Protein AF-A0A553DJT1-F1 (afdb_monomer_lite)

Radius of gyration: 18.6 Å; chains: 1; bounding box: 42×28×41 Å

Secondary structure (DSSP, 8-state):
---EETTEEPP--HHHHHHHHHHHT-SS--------S----TT-EEE--SSTTTT-EEEEEEEETTTEEEEEE---

Foldseek 3Di:
DFDADVPGTDDDDPVRVVVVCVVVVHPDDDDDDPDLPCPDDQQDWDADCDDPRHRWIWHFHDDDSPRDTDTDTDDD

Structure (mmCIF, N/CA/C/O backbone):
data_AF-A0A553DJT1-F1
#
_entry.id   AF-A0A553DJT1-F1
#
loop_
_atom_site.group_PDB
_atom_site.id
_atom_site.type_symbol
_atom_site.label_atom_id
_atom_site.label_alt_id
_atom_site.label_comp_id
_atom_site.label_asym_id
_atom_site.label_entity_id
_atom_site.label_seq_id
_atom_site.pdbx_PDB_ins_code
_atom_site.Cartn_x
_atom_site.Cartn_y
_atom_site.Cartn_z
_atom_site.occupancy
_atom_site.B_iso_or_equiv
_atom_site.auth_seq_id
_atom_site.auth_comp_id
_atom_site.auth_asym_id
_atom_site.auth_atom_id
_atom_site.pdbx_PDB_model_num
ATOM 1 N N . MET A 1 1 ? 17.730 -4.539 -7.199 1.00 57.47 1 MET A N 1
ATOM 2 C CA . MET A 1 1 ? 16.648 -5.210 -7.952 1.00 57.47 1 MET A CA 1
ATOM 3 C C . MET A 1 1 ? 16.370 -4.364 -9.183 1.00 57.47 1 MET A C 1
ATOM 5 O O . MET A 1 1 ? 16.291 -3.155 -9.027 1.00 57.47 1 MET A O 1
ATOM 9 N N . TYR A 1 2 ? 16.296 -4.962 -10.372 1.00 76.75 2 TYR A N 1
ATOM 10 C CA . TYR A 1 2 ? 16.024 -4.255 -11.630 1.00 76.75 2 TYR A CA 1
ATOM 11 C C . TYR A 1 2 ? 14.809 -4.898 -12.297 1.00 76.75 2 TYR A C 1
ATOM 13 O O . TYR A 1 2 ? 14.684 -6.123 -12.269 1.00 76.75 2 TYR A O 1
ATOM 21 N N . VAL A 1 3 ? 13.922 -4.086 -12.869 1.00 83.00 3 VAL A N 1
ATOM 22 C CA . VAL A 1 3 ? 12.758 -4.573 -13.620 1.00 83.00 3 VAL A CA 1
ATOM 23 C C . VAL A 1 3 ? 13.178 -4.773 -15.074 1.00 83.00 3 VAL A C 1
ATOM 25 O O . VAL A 1 3 ? 13.867 -3.926 -15.642 1.00 83.00 3 VAL A O 1
ATOM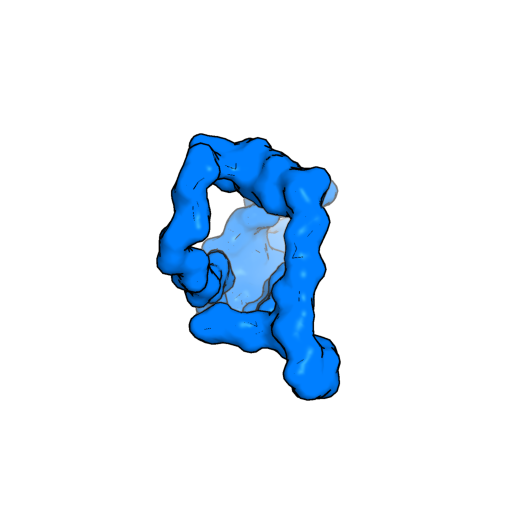 28 N N . ARG A 1 4 ? 12.800 -5.906 -15.669 1.00 90.19 4 ARG A N 1
ATOM 29 C CA . ARG A 1 4 ? 13.079 -6.231 -17.072 1.00 90.19 4 ARG A CA 1
ATOM 30 C C . ARG A 1 4 ? 11.844 -6.806 -17.747 1.00 90.19 4 ARG A C 1
ATOM 32 O O . ARG A 1 4 ? 11.080 -7.531 -17.107 1.00 90.19 4 ARG A O 1
ATOM 39 N N . PHE A 1 5 ? 11.707 -6.547 -19.037 1.00 87.81 5 PHE A N 1
ATOM 40 C CA . PHE A 1 5 ? 10.701 -7.157 -19.896 1.00 87.81 5 PHE A CA 1
ATOM 41 C C . PHE A 1 5 ? 11.426 -8.021 -20.930 1.00 87.81 5 PHE A C 1
ATOM 43 O O . PHE A 1 5 ? 12.093 -7.532 -21.837 1.00 87.81 5 PHE A O 1
ATOM 50 N N . GLY A 1 6 ? 11.367 -9.342 -20.739 1.00 89.38 6 GLY A N 1
ATOM 51 C CA . GLY A 1 6 ? 12.166 -10.286 -21.518 1.00 89.38 6 GLY A CA 1
ATOM 52 C C . GLY A 1 6 ? 13.664 -10.116 -21.252 1.00 89.38 6 GLY A C 1
ATOM 53 O O . GLY A 1 6 ? 14.137 -10.377 -20.14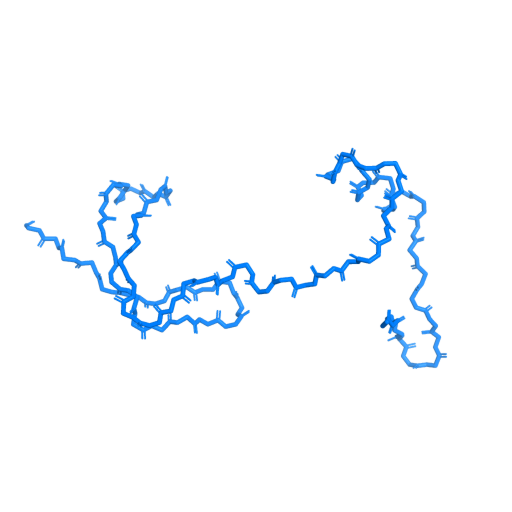2 1.00 89.38 6 GLY A O 1
ATOM 54 N N . MET A 1 7 ? 14.399 -9.702 -22.285 1.00 90.31 7 MET A N 1
ATOM 55 C CA . MET A 1 7 ? 15.853 -9.498 -22.237 1.00 90.31 7 MET A CA 1
ATOM 56 C C . MET A 1 7 ? 16.251 -8.028 -22.039 1.00 90.31 7 MET A C 1
ATOM 58 O O . MET A 1 7 ? 17.433 -7.751 -21.856 1.00 90.31 7 MET A O 1
ATOM 62 N N . GLU A 1 8 ? 15.291 -7.101 -22.041 1.00 92.00 8 GLU A N 1
ATOM 63 C CA . GLU A 1 8 ? 15.543 -5.660 -21.970 1.00 92.00 8 GLU A CA 1
ATOM 64 C C . GLU A 1 8 ? 15.174 -5.104 -20.594 1.00 92.00 8 GLU A C 1
ATOM 66 O O . GLU A 1 8 ? 14.183 -5.512 -19.981 1.00 92.00 8 GLU A O 1
ATOM 71 N N . TYR A 1 9 ? 15.984 -4.175 -20.087 1.00 90.06 9 TYR A N 1
ATOM 72 C CA . TYR A 1 9 ? 15.663 -3.465 -18.853 1.00 90.06 9 TYR A CA 1
ATOM 73 C C . TYR A 1 9 ? 14.513 -2.491 -19.089 1.00 90.06 9 TYR A C 1
ATOM 75 O O . TYR A 1 9 ? 14.426 -1.856 -20.135 1.00 90.06 9 TYR A O 1
ATOM 83 N N . ALA A 1 10 ? 13.633 -2.375 -18.098 1.00 88.12 10 ALA A N 1
ATOM 84 C CA . ALA A 1 10 ? 12.573 -1.386 -18.132 1.00 88.12 10 ALA A CA 1
ATOM 85 C C . ALA A 1 10 ? 13.179 0.020 -18.038 1.00 88.12 10 ALA A C 1
ATOM 87 O O . ALA A 1 10 ? 13.825 0.352 -17.042 1.00 88.12 10 ALA A O 1
ATOM 88 N N . GLU A 1 11 ? 12.945 0.840 -19.056 1.00 87.31 11 GLU A N 1
ATOM 89 C CA . GLU A 1 11 ? 13.231 2.270 -19.014 1.00 87.31 11 GLU A CA 1
ATOM 90 C C . GLU A 1 11 ? 11.984 3.033 -18.560 1.00 87.31 11 GLU A C 1
ATOM 92 O O . GLU A 1 11 ? 10.861 2.706 -18.942 1.00 87.31 11 GLU A O 1
ATOM 97 N N . ILE A 1 12 ? 12.187 4.042 -17.715 1.00 86.06 12 ILE A N 1
ATOM 98 C CA . ILE A 1 12 ? 11.125 4.914 -17.206 1.00 86.06 12 ILE A CA 1
ATOM 99 C C . ILE A 1 12 ? 11.306 6.280 -17.862 1.00 86.06 12 ILE A C 1
ATOM 101 O O . ILE A 1 12 ? 12.421 6.804 -17.905 1.00 86.06 12 ILE A O 1
ATOM 105 N N . SER A 1 13 ? 10.222 6.875 -18.357 1.00 90.00 13 SER A N 1
ATOM 106 C CA . SER A 1 13 ? 10.293 8.204 -18.963 1.00 90.00 13 SER A CA 1
ATOM 107 C C . SER A 1 13 ? 10.589 9.290 -17.921 1.00 90.00 13 SER A C 1
ATOM 109 O O . SER A 1 13 ? 10.172 9.207 -16.765 1.00 90.00 13 SER A O 1
ATOM 111 N N . GLU A 1 14 ? 11.221 10.388 -18.342 1.00 87.19 14 GLU A N 1
ATOM 112 C CA . GLU A 1 14 ? 11.442 11.563 -17.479 1.00 87.19 14 GLU A CA 1
ATOM 113 C C . GLU A 1 14 ? 10.140 12.100 -16.858 1.00 87.19 14 GLU A C 1
ATOM 115 O O . GLU A 1 14 ? 10.115 12.567 -15.720 1.00 87.19 14 GLU A O 1
ATOM 120 N N . GLN A 1 15 ? 9.017 12.002 -17.577 1.00 90.56 15 GLN A N 1
ATOM 121 C CA . GLN A 1 15 ? 7.712 12.418 -17.058 1.00 90.56 15 GLN A CA 1
ATOM 122 C C . GLN A 1 15 ? 7.272 11.568 -15.861 1.00 90.56 15 GLN A C 1
ATOM 124 O O . GLN A 1 15 ? 6.744 12.100 -14.882 1.00 90.56 15 GLN A O 1
ATOM 129 N N . GLU A 1 16 ? 7.480 10.255 -15.928 1.00 85.31 16 GLU A N 1
ATOM 130 C CA . GLU A 1 16 ? 7.167 9.327 -14.841 1.00 85.31 16 GLU A CA 1
ATOM 131 C C . GLU A 1 16 ? 8.129 9.511 -13.666 1.00 85.31 16 GLU A C 1
ATOM 133 O O . GLU A 1 16 ? 7.671 9.582 -12.525 1.00 85.31 16 GLU A O 1
ATOM 138 N N . ILE A 1 17 ? 9.426 9.712 -13.930 1.00 85.25 17 ILE A N 1
ATOM 139 C CA . ILE A 1 17 ? 10.421 10.045 -12.896 1.00 85.25 17 ILE A CA 1
ATOM 140 C C . ILE A 1 17 ? 9.989 11.299 -12.126 1.00 85.25 17 ILE A C 1
ATOM 142 O O . ILE A 1 17 ? 9.972 11.302 -10.894 1.00 85.25 17 ILE A O 1
ATOM 146 N N . ASN A 1 18 ? 9.577 12.352 -12.832 1.00 84.94 18 ASN A N 1
ATOM 147 C CA . ASN A 1 18 ? 9.159 13.604 -12.202 1.00 84.94 18 ASN A CA 1
ATOM 148 C C . ASN A 1 18 ? 7.858 13.463 -11.399 1.00 84.94 18 ASN A C 1
ATOM 150 O O . ASN A 1 18 ? 7.743 14.047 -10.320 1.00 84.94 18 ASN A O 1
ATOM 154 N N . LYS A 1 19 ? 6.905 12.643 -11.860 1.00 85.69 19 LYS A N 1
ATOM 155 C CA . LYS A 1 19 ? 5.700 12.314 -11.079 1.00 85.69 19 LYS A CA 1
ATOM 156 C C . LYS A 1 19 ? 6.049 11.570 -9.789 1.00 85.69 19 LYS A C 1
ATOM 158 O O . LYS A 1 19 ? 5.525 11.916 -8.733 1.00 85.69 19 LYS A O 1
ATOM 163 N N . ILE A 1 20 ? 6.960 10.598 -9.848 1.00 84.88 20 ILE A N 1
ATOM 164 C CA . ILE A 1 20 ? 7.418 9.859 -8.662 1.00 84.88 20 ILE A CA 1
ATOM 165 C C . ILE A 1 20 ? 8.153 10.801 -7.689 1.00 84.88 20 ILE A C 1
ATOM 167 O O . ILE A 1 20 ? 7.886 10.773 -6.486 1.00 84.88 20 ILE A O 1
ATOM 171 N N . ARG A 1 21 ? 9.026 11.688 -8.186 1.00 82.62 21 ARG A N 1
ATOM 172 C CA . ARG A 1 21 ? 9.689 12.722 -7.364 1.00 82.62 21 ARG A CA 1
ATOM 173 C C . ARG A 1 21 ? 8.684 13.632 -6.659 1.00 82.62 21 ARG A C 1
ATOM 175 O O . ARG A 1 21 ? 8.808 13.858 -5.460 1.00 82.62 21 ARG A O 1
ATOM 182 N N . PHE A 1 22 ? 7.667 14.107 -7.380 1.00 80.56 22 PHE A N 1
ATOM 183 C CA . PHE A 1 22 ? 6.616 14.953 -6.813 1.00 80.56 22 PHE A CA 1
ATOM 184 C C . PHE A 1 22 ? 5.851 14.241 -5.692 1.00 80.56 22 PHE A C 1
ATOM 186 O O . PHE A 1 22 ? 5.704 14.792 -4.605 1.00 80.56 22 PHE A O 1
ATOM 193 N N . LEU A 1 23 ? 5.420 12.998 -5.929 1.00 80.00 23 LEU A N 1
ATOM 194 C CA . LEU A 1 23 ? 4.665 12.216 -4.945 1.00 80.00 23 LEU A CA 1
ATOM 195 C C . LEU A 1 23 ? 5.487 11.875 -3.697 1.00 80.00 23 LEU A C 1
ATOM 197 O O . LEU A 1 23 ? 4.936 11.773 -2.606 1.00 80.00 23 LEU A O 1
ATOM 201 N N . THR A 1 24 ? 6.798 11.690 -3.849 1.00 79.69 24 THR A N 1
ATOM 202 C CA . THR A 1 24 ? 7.687 11.341 -2.731 1.00 79.69 24 THR A CA 1
ATOM 203 C C . THR A 1 24 ? 8.277 12.559 -2.020 1.00 79.69 24 THR A C 1
ATOM 205 O O . THR A 1 24 ? 8.850 12.404 -0.942 1.00 79.69 24 THR A O 1
ATOM 208 N N . GLY A 1 25 ? 8.177 13.756 -2.610 1.00 78.94 25 GLY A N 1
ATOM 209 C CA . GLY A 1 25 ? 8.811 14.977 -2.109 1.00 78.94 25 GLY A CA 1
ATOM 210 C C . GLY A 1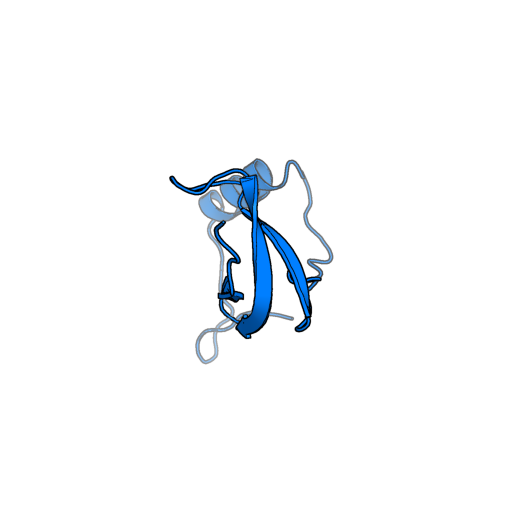 25 ? 10.345 14.929 -2.104 1.00 78.94 25 GLY A C 1
ATOM 211 O O . GLY A 1 25 ? 10.973 15.744 -1.430 1.00 78.94 25 GLY A O 1
ATOM 212 N N . LYS A 1 26 ? 10.964 13.969 -2.805 1.00 72.38 26 LYS A N 1
ATOM 213 C CA . LYS A 1 26 ? 12.420 13.771 -2.816 1.00 72.38 26 LYS A CA 1
ATOM 214 C C . LYS A 1 26 ? 13.021 14.119 -4.171 1.00 72.38 26 LYS A C 1
ATOM 216 O O . LYS A 1 26 ? 12.543 13.685 -5.214 1.00 72.38 26 LYS A O 1
ATOM 221 N N . GLU A 1 27 ? 14.129 14.853 -4.134 1.00 71.31 27 GLU A N 1
ATOM 222 C CA . GLU A 1 27 ? 14.916 15.217 -5.318 1.00 71.31 27 GLU A CA 1
ATOM 223 C C . GLU A 1 27 ? 15.689 14.005 -5.879 1.00 71.31 27 GLU A C 1
ATOM 225 O O . GLU A 1 27 ? 15.735 13.778 -7.093 1.00 71.31 27 GLU A O 1
ATOM 230 N N . TYR A 1 28 ? 16.197 13.158 -4.975 1.00 67.00 28 TYR A N 1
ATOM 231 C CA . TYR A 1 28 ? 16.900 11.912 -5.275 1.00 67.00 28 TYR A CA 1
ATOM 232 C C . TYR A 1 28 ? 16.273 10.742 -4.515 1.00 67.00 28 TYR A C 1
ATOM 234 O O . TYR A 1 28 ? 16.069 10.804 -3.300 1.00 67.00 28 TYR A O 1
ATOM 242 N N . ILE A 1 29 ? 15.984 9.659 -5.236 1.00 63.56 29 ILE A N 1
ATOM 243 C CA . ILE A 1 29 ? 15.408 8.433 -4.683 1.00 63.56 29 ILE A CA 1
ATOM 244 C C . ILE A 1 29 ? 16.443 7.326 -4.855 1.00 63.56 29 ILE A C 1
ATOM 246 O O . ILE A 1 29 ? 16.702 6.864 -5.962 1.00 63.56 29 ILE A O 1
ATOM 250 N N . ALA A 1 30 ? 17.041 6.914 -3.745 1.00 63.97 30 ALA A N 1
ATOM 251 C CA . ALA A 1 30 ? 17.906 5.747 -3.655 1.00 63.97 30 ALA A CA 1
ATOM 252 C C . ALA A 1 30 ? 17.367 4.834 -2.547 1.00 63.97 30 ALA A C 1
ATOM 254 O O . ALA A 1 30 ? 16.742 5.323 -1.607 1.00 63.97 30 ALA A O 1
ATOM 255 N N . ASN A 1 31 ? 17.618 3.526 -2.657 1.00 53.62 31 ASN A N 1
ATOM 256 C CA . ASN A 1 31 ? 17.213 2.514 -1.673 1.00 53.62 31 ASN A CA 1
ATOM 257 C C . ASN A 1 31 ? 15.699 2.499 -1.404 1.00 53.62 31 ASN A C 1
ATOM 259 O O . ASN A 1 31 ? 15.237 2.803 -0.308 1.00 53.62 31 ASN A O 1
ATOM 263 N N . ILE A 1 32 ? 14.921 2.140 -2.429 1.00 63.69 32 ILE A N 1
ATOM 264 C CA . ILE A 1 32 ? 13.495 1.844 -2.261 1.00 63.69 32 ILE A CA 1
ATOM 265 C C . ILE A 1 32 ? 13.390 0.536 -1.472 1.00 63.69 32 ILE A C 1
ATOM 267 O O . ILE A 1 32 ? 13.541 -0.550 -2.031 1.00 63.69 32 ILE A O 1
ATOM 271 N N . GLU A 1 33 ? 13.157 0.641 -0.168 1.00 52.56 33 GLU A N 1
ATOM 272 C CA . GLU A 1 33 ? 12.715 -0.489 0.638 1.00 52.56 33 GLU A CA 1
ATOM 273 C C . GLU A 1 33 ? 11.209 -0.651 0.478 1.00 52.56 33 GLU A C 1
ATOM 275 O O . GLU A 1 33 ? 10.420 0.230 0.824 1.00 52.56 33 GLU A O 1
ATOM 280 N N . ILE A 1 34 ? 10.807 -1.812 -0.031 1.00 54.53 34 ILE A N 1
ATOM 281 C CA . ILE A 1 34 ? 9.423 -2.259 0.043 1.00 54.53 34 ILE A CA 1
ATOM 282 C C . ILE A 1 34 ? 9.233 -2.761 1.474 1.00 54.53 34 ILE A C 1
ATOM 284 O O . ILE A 1 34 ? 9.359 -3.951 1.752 1.00 54.53 34 ILE A O 1
ATOM 288 N N . SER A 1 35 ? 8.996 -1.841 2.409 1.00 55.12 35 SER A N 1
ATOM 289 C CA . SER A 1 35 ? 8.404 -2.247 3.679 1.00 55.12 35 SER A CA 1
ATOM 290 C C . SER A 1 35 ? 7.012 -2.781 3.355 1.00 55.12 35 SER A C 1
ATOM 292 O O . SER A 1 35 ? 6.252 -2.059 2.705 1.00 55.12 35 SER A O 1
ATOM 294 N N . PRO A 1 36 ? 6.646 -4.012 3.751 1.00 57.03 36 PRO A N 1
ATOM 295 C CA . PRO A 1 36 ? 5.251 -4.409 3.720 1.00 57.03 36 PRO A CA 1
ATOM 296 C C . PRO A 1 36 ? 4.509 -3.434 4.636 1.00 57.03 36 PRO A C 1
ATOM 298 O O . PRO A 1 36 ? 4.586 -3.515 5.858 1.00 57.03 36 PRO A O 1
ATOM 301 N N . VAL A 1 37 ? 3.846 -2.448 4.027 1.00 51.59 37 VAL A N 1
ATOM 302 C CA . VAL A 1 37 ? 3.067 -1.415 4.729 1.00 51.59 37 VAL A CA 1
ATOM 303 C C . VAL A 1 37 ? 1.906 -2.054 5.501 1.00 51.59 37 VAL A C 1
ATOM 305 O O . VAL A 1 37 ? 1.348 -1.442 6.408 1.00 51.59 37 VAL A O 1
ATOM 308 N N . TYR A 1 38 ? 1.599 -3.320 5.215 1.00 57.69 38 TYR A N 1
ATOM 309 C CA . TYR A 1 38 ? 0.689 -4.135 5.999 1.00 57.69 38 TYR A CA 1
ATOM 310 C C . TYR A 1 38 ? 1.365 -4.643 7.270 1.00 57.69 38 TYR A C 1
ATOM 312 O O . TYR A 1 38 ? 1.724 -5.811 7.395 1.00 57.69 38 TYR A O 1
ATOM 320 N N . SER A 1 39 ? 1.554 -3.741 8.231 1.00 59.59 39 SER A N 1
ATOM 321 C CA . SER A 1 39 ? 1.893 -4.115 9.604 1.00 59.59 39 SER A CA 1
ATOM 322 C C . SER A 1 39 ? 0.730 -4.809 10.318 1.00 59.59 39 SER A C 1
ATOM 324 O O . SER A 1 39 ? 0.949 -5.381 11.387 1.00 59.59 39 SER A O 1
ATOM 326 N N . GLN A 1 40 ? -0.476 -4.775 9.732 1.00 72.50 40 GLN A N 1
ATOM 327 C CA . GLN A 1 40 ? -1.639 -5.467 10.261 1.00 72.50 40 GLN A CA 1
ATOM 328 C C . GLN A 1 40 ? -1.441 -6.980 10.171 1.00 72.50 40 GLN A C 1
ATOM 330 O O . GLN A 1 40 ? -1.036 -7.522 9.142 1.00 72.50 40 GLN A O 1
ATOM 335 N N . LYS A 1 41 ? -1.756 -7.671 11.256 1.00 79.06 41 LYS A N 1
ATOM 336 C CA . LYS A 1 41 ? -1.709 -9.125 11.372 1.00 79.06 41 LYS A CA 1
ATOM 337 C C . LYS A 1 41 ? -3.101 -9.671 11.642 1.00 79.06 41 LYS A C 1
ATOM 339 O O . LYS A 1 41 ? -3.999 -8.973 12.110 1.00 79.06 41 LYS A O 1
ATOM 344 N N . ASN A 1 42 ? -3.278 -10.959 11.369 1.00 83.56 42 ASN A N 1
ATOM 345 C CA . ASN A 1 42 ? -4.489 -11.666 11.769 1.00 83.56 42 ASN A CA 1
ATOM 346 C C . ASN A 1 42 ? -4.681 -11.523 13.284 1.00 83.56 42 ASN A C 1
ATOM 348 O O . ASN A 1 42 ? -3.783 -11.846 14.060 1.00 83.56 42 ASN A O 1
ATOM 352 N N . GLY A 1 43 ? -5.860 -11.057 13.684 1.00 86.62 43 GLY A N 1
ATOM 353 C CA . GLY A 1 43 ? -6.214 -10.768 15.069 1.00 86.62 43 GLY A CA 1
ATOM 354 C C . GLY A 1 43 ? -6.172 -9.288 15.444 1.00 86.62 43 GLY A C 1
ATOM 355 O O . GLY A 1 43 ? -6.756 -8.944 16.472 1.00 86.62 43 GLY A O 1
ATOM 356 N N . ASP A 1 44 ? -5.559 -8.426 14.630 1.00 88.69 44 ASP A N 1
ATOM 357 C CA . ASP A 1 44 ? -5.506 -6.993 14.916 1.00 88.69 44 ASP A CA 1
ATOM 358 C C . ASP A 1 44 ? -6.902 -6.367 14.900 1.00 88.69 44 ASP A C 1
ATOM 360 O O . ASP A 1 44 ? -7.789 -6.777 14.146 1.00 88.69 44 ASP A O 1
ATOM 364 N N . LEU A 1 45 ? -7.088 -5.349 15.738 1.00 90.00 45 LEU A N 1
ATOM 365 C CA . LEU A 1 45 ? -8.281 -4.515 15.737 1.00 90.00 45 LEU A CA 1
ATOM 366 C C . LEU A 1 45 ? -7.946 -3.200 15.033 1.00 90.00 45 LEU A C 1
ATOM 368 O O . LEU A 1 45 ? -7.039 -2.485 15.459 1.00 90.00 45 LEU A O 1
ATOM 372 N N . ILE A 1 46 ? -8.662 -2.898 13.954 1.00 88.88 46 ILE A N 1
ATOM 373 C CA . ILE A 1 46 ? -8.443 -1.699 13.141 1.00 88.88 46 ILE A CA 1
ATOM 374 C C . ILE A 1 46 ? -9.720 -0.865 13.059 1.00 88.88 46 ILE A C 1
ATOM 376 O O . ILE A 1 46 ? -10.813 -1.409 12.925 1.00 88.88 46 ILE A O 1
ATOM 380 N N . GLU A 1 47 ? -9.587 0.456 13.108 1.00 89.62 47 GLU A N 1
ATOM 381 C CA . GLU A 1 47 ? -10.708 1.379 12.922 1.00 89.62 47 GLU A CA 1
ATOM 382 C C . GLU A 1 47 ? -10.925 1.666 11.431 1.00 89.62 47 GLU A C 1
ATOM 384 O O . GLU A 1 47 ? -9.978 1.921 10.677 1.00 89.62 47 GLU A O 1
ATOM 389 N N . ILE A 1 48 ? -12.182 1.642 10.990 1.00 88.81 48 ILE A N 1
ATOM 390 C CA . ILE A 1 48 ? -12.540 1.998 9.619 1.00 88.81 48 ILE A CA 1
ATOM 391 C C . ILE A 1 48 ? -12.551 3.521 9.485 1.00 88.81 48 ILE A C 1
ATOM 393 O O . ILE A 1 48 ? -13.453 4.197 9.972 1.00 88.81 48 ILE A O 1
ATOM 397 N N . THR A 1 49 ? -11.575 4.061 8.759 1.00 91.06 49 THR A N 1
ATOM 398 C CA . THR A 1 49 ? -11.410 5.515 8.584 1.00 91.06 49 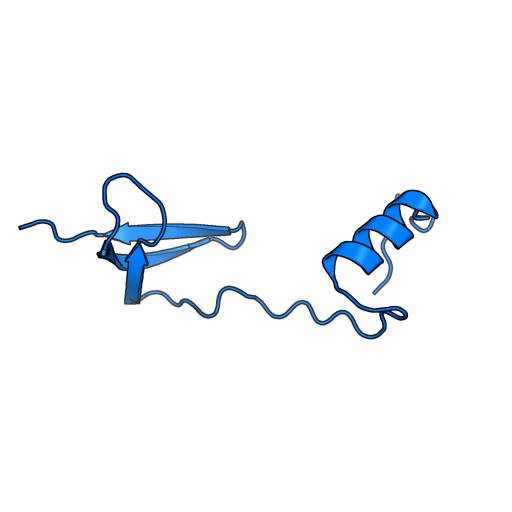THR A CA 1
ATOM 399 C C . THR A 1 49 ? -12.099 6.079 7.340 1.00 91.06 49 THR A C 1
ATOM 401 O O . THR A 1 49 ? -12.191 7.294 7.201 1.00 91.06 49 THR A O 1
ATOM 404 N N . HIS A 1 50 ? -12.597 5.229 6.433 1.00 86.88 50 HIS A N 1
ATOM 405 C CA . HIS A 1 50 ? -13.217 5.663 5.174 1.00 86.88 50 HIS A CA 1
ATOM 406 C C . HIS A 1 50 ? -14.317 4.692 4.711 1.00 86.88 50 HIS A C 1
ATOM 408 O O . HIS A 1 50 ? -14.031 3.729 4.005 1.00 86.88 50 HIS A O 1
ATOM 414 N N . SER A 1 51 ? -15.574 4.924 5.112 1.00 84.31 51 SER A N 1
ATOM 415 C CA . SER A 1 51 ? -16.792 4.276 4.574 1.00 84.31 51 SER A CA 1
ATOM 416 C C . SER A 1 51 ? -18.053 4.835 5.276 1.00 84.31 51 SER A C 1
ATOM 418 O O . SER A 1 51 ? -17.908 5.580 6.244 1.00 84.31 51 SER A O 1
ATOM 420 N N . PRO A 1 52 ? -19.286 4.446 4.887 1.00 89.06 52 PRO A N 1
ATOM 421 C CA . PRO A 1 52 ? -20.499 4.748 5.662 1.00 89.06 52 PRO A CA 1
ATOM 422 C C . PRO A 1 52 ? -20.508 4.192 7.096 1.00 89.06 52 PRO A C 1
ATOM 424 O O . PRO A 1 52 ? -21.277 4.665 7.924 1.00 89.06 52 PRO A O 1
ATOM 427 N N . ILE A 1 53 ? -19.659 3.206 7.389 1.00 88.88 53 ILE A N 1
ATOM 428 C CA . ILE A 1 53 ? -19.467 2.619 8.723 1.00 88.88 53 ILE A CA 1
A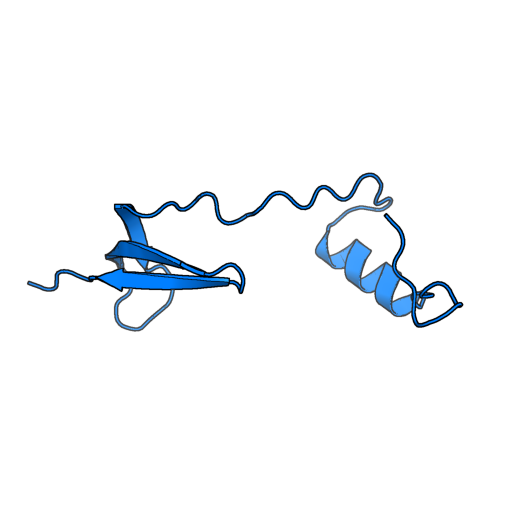TOM 429 C C . ILE A 1 53 ? -18.182 3.139 9.389 1.00 88.88 53 ILE A C 1
ATOM 431 O O . ILE A 1 53 ? -17.519 2.430 10.146 1.00 88.88 53 ILE A O 1
ATOM 435 N N . PHE A 1 54 ? -17.801 4.373 9.053 1.00 90.38 54 PHE A N 1
ATOM 436 C CA . PHE A 1 54 ? -16.698 5.101 9.672 1.00 90.38 54 PHE A CA 1
ATOM 437 C C . PHE A 1 54 ? -16.755 5.028 11.205 1.00 90.38 54 PHE A C 1
ATOM 439 O O . PHE A 1 54 ? -17.824 5.184 11.797 1.00 90.38 54 PHE A O 1
ATOM 446 N N . GLY A 1 55 ? -15.601 4.816 11.837 1.00 89.06 55 GLY A N 1
ATOM 447 C CA . GLY A 1 55 ? -15.465 4.746 13.294 1.00 89.06 55 GLY A CA 1
ATOM 448 C C . GLY A 1 55 ? -15.800 3.384 13.908 1.00 89.06 55 GLY A C 1
ATOM 449 O O . GLY A 1 55 ? -15.612 3.198 15.109 1.00 89.06 55 GLY A O 1
ATOM 450 N N . LEU A 1 56 ? -16.271 2.408 13.119 1.00 90.38 56 LEU A N 1
ATOM 451 C CA . LEU A 1 56 ? -16.414 1.035 13.604 1.00 90.38 56 LEU A CA 1
ATOM 452 C C . LEU A 1 56 ? -15.066 0.309 13.627 1.00 90.38 56 LEU A C 1
ATOM 454 O O . LEU A 1 56 ? -14.233 0.461 12.730 1.00 90.38 56 LEU A O 1
ATOM 458 N N . ASN A 1 57 ? -14.900 -0.540 14.640 1.00 91.00 57 ASN A N 1
ATOM 459 C CA . ASN A 1 57 ? -13.761 -1.438 14.756 1.00 91.00 57 ASN A CA 1
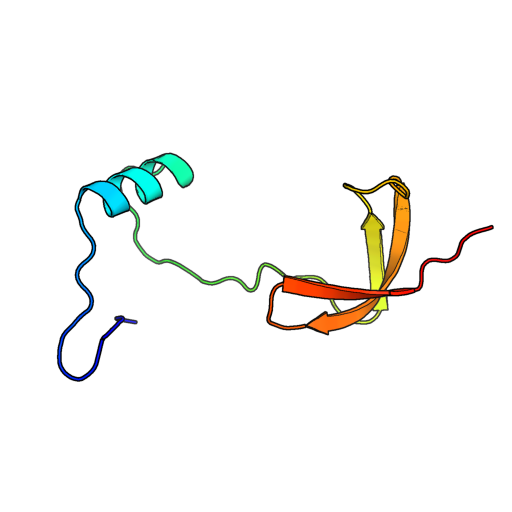ATOM 460 C C . ASN A 1 57 ? -13.994 -2.720 13.949 1.00 91.00 57 ASN A C 1
ATOM 462 O O . ASN A 1 57 ? -15.060 -3.334 14.001 1.00 91.00 57 ASN A O 1
ATOM 466 N N . CYS A 1 58 ? -12.960 -3.147 13.235 1.00 90.12 58 CYS A N 1
ATOM 467 C CA . CYS A 1 58 ? -12.914 -4.374 12.460 1.00 90.12 58 CYS A CA 1
ATOM 468 C C . CYS A 1 58 ? -11.797 -5.267 13.005 1.00 90.12 58 CYS A C 1
ATOM 470 O O . CYS A 1 58 ? -10.645 -4.845 13.115 1.00 90.12 58 CYS A O 1
ATOM 472 N N . LYS A 1 59 ? -12.129 -6.513 13.341 1.00 92.75 59 LYS A N 1
ATOM 473 C CA . LYS A 1 59 ? -11.156 -7.532 13.727 1.00 92.75 59 LYS A CA 1
ATOM 474 C C . LYS A 1 59 ? -10.639 -8.239 12.482 1.00 92.75 59 LYS A C 1
ATOM 476 O O . LYS A 1 59 ? -11.408 -8.904 11.785 1.00 92.75 59 LYS A O 1
ATOM 481 N N . VAL A 1 60 ? -9.343 -8.125 12.220 1.00 91.00 60 VAL A N 1
ATOM 482 C CA . VAL A 1 60 ? -8.677 -8.729 11.063 1.00 91.00 60 VAL A CA 1
ATOM 483 C C . VAL A 1 60 ? -8.705 -10.252 11.181 1.00 91.00 60 VAL A C 1
ATOM 485 O O . VAL A 1 60 ? -8.157 -10.828 12.118 1.00 91.00 60 VAL A O 1
ATOM 488 N N . VAL A 1 61 ? -9.325 -10.920 10.214 1.00 90.06 61 VAL A N 1
ATOM 489 C CA . VAL A 1 61 ? -9.325 -12.387 10.089 1.00 90.06 61 VAL A CA 1
ATOM 490 C C . VAL A 1 61 ? -8.212 -12.834 9.151 1.00 90.06 61 VAL A C 1
ATOM 492 O O . VAL A 1 61 ? -7.531 -13.822 9.422 1.00 90.06 61 VAL A O 1
ATOM 495 N N . LYS A 1 62 ? -8.036 -12.101 8.048 1.00 85.12 62 LYS A N 1
ATOM 496 C CA . LYS A 1 62 ? -7.028 -12.371 7.029 1.00 85.12 62 LYS A CA 1
ATOM 497 C C . LYS A 1 62 ? -6.539 -11.061 6.418 1.00 85.12 62 LYS A C 1
ATOM 499 O O . LYS A 1 62 ? -7.353 -10.247 5.979 1.00 85.12 62 LYS A O 1
ATOM 504 N N . VAL A 1 63 ? -5.225 -10.905 6.331 1.00 82.00 63 VAL A N 1
ATOM 505 C CA . VAL A 1 63 ? -4.585 -9.926 5.445 1.00 82.00 63 VAL A CA 1
ATOM 506 C C . VAL A 1 63 ? -4.238 -10.627 4.137 1.00 82.00 63 VAL A C 1
ATOM 508 O O . VAL A 1 63 ? -3.674 -11.721 4.152 1.00 82.00 63 VAL A O 1
ATOM 511 N N . ASP A 1 64 ? -4.668 -10.045 3.024 1.00 75.69 64 ASP A N 1
ATOM 512 C CA . ASP A 1 64 ? -4.286 -10.469 1.682 1.00 75.69 64 ASP A CA 1
ATOM 513 C C . ASP A 1 64 ? -3.117 -9.610 1.193 1.00 75.69 64 ASP A C 1
ATOM 515 O O . ASP A 1 64 ? -3.074 -8.404 1.458 1.00 75.69 64 ASP A O 1
ATOM 519 N N . ASP A 1 65 ? -2.199 -10.218 0.449 1.00 64.31 65 ASP A N 1
ATOM 520 C CA . ASP A 1 65 ? -0.955 -9.587 -0.011 1.00 64.31 65 ASP A CA 1
ATOM 521 C C . ASP A 1 65 ? -1.234 -8.463 -1.035 1.00 64.31 65 ASP A C 1
ATOM 523 O O . ASP A 1 65 ? -0.388 -7.612 -1.312 1.00 64.31 65 ASP A O 1
ATOM 527 N N . GLU A 1 66 ? -2.458 -8.426 -1.570 1.00 63.41 66 GLU A N 1
ATOM 528 C CA . GLU A 1 66 ? -2.926 -7.507 -2.609 1.00 63.41 66 GLU A CA 1
ATOM 529 C C . GLU A 1 66 ? -3.725 -6.301 -2.074 1.00 63.41 66 GLU A C 1
ATOM 531 O O . GLU A 1 66 ? -4.597 -5.778 -2.761 1.00 63.41 66 GLU A O 1
ATOM 536 N N . HIS A 1 67 ? -3.387 -5.779 -0.891 1.00 69.88 67 HIS A N 1
ATOM 537 C CA . HIS A 1 67 ? -3.982 -4.551 -0.319 1.00 69.88 67 HIS A CA 1
ATOM 538 C C . HIS A 1 67 ? -5.399 -4.717 0.262 1.00 69.88 67 HIS A C 1
ATOM 540 O O . HIS A 1 67 ? -6.118 -3.731 0.453 1.00 69.88 67 HIS A O 1
ATOM 546 N N . LYS A 1 68 ? -5.819 -5.949 0.578 1.00 81.50 68 LYS A N 1
ATOM 547 C CA . LYS A 1 68 ? -7.165 -6.246 1.091 1.00 81.50 68 LYS A CA 1
ATOM 548 C C . LYS A 1 68 ? -7.116 -6.841 2.496 1.00 81.50 68 LYS A C 1
ATOM 550 O O . LYS A 1 68 ? -6.358 -7.764 2.767 1.00 81.50 68 LYS A O 1
ATOM 555 N N . ILE A 1 69 ? -7.997 -6.362 3.373 1.00 85.56 69 ILE A N 1
ATOM 556 C CA . ILE A 1 69 ? -8.218 -6.926 4.708 1.00 85.56 69 ILE A CA 1
ATOM 557 C C . ILE A 1 69 ? -9.613 -7.546 4.752 1.00 85.56 69 ILE A C 1
ATOM 559 O O . ILE A 1 69 ? -10.604 -6.900 4.410 1.00 85.56 69 ILE A O 1
ATOM 563 N N . ILE A 1 70 ? -9.691 -8.805 5.176 1.00 87.81 70 ILE A N 1
ATOM 564 C CA . ILE A 1 70 ? -10.947 -9.491 5.484 1.00 87.81 70 ILE A CA 1
ATOM 565 C C . ILE A 1 70 ? -11.069 -9.536 7.002 1.00 87.81 70 ILE A C 1
ATOM 567 O O . ILE A 1 70 ? -10.161 -10.014 7.685 1.00 87.81 70 ILE A O 1
ATOM 571 N N . GLY A 1 71 ? -12.187 -9.054 7.534 1.00 88.81 71 GLY A N 1
ATOM 572 C CA . GLY A 1 71 ? -12.402 -8.989 8.972 1.00 88.81 71 GLY A CA 1
ATOM 573 C C . GLY A 1 71 ? -13.869 -9.013 9.374 1.00 88.81 71 GLY A C 1
ATOM 574 O O . GLY A 1 71 ? -14.763 -8.965 8.528 1.00 88.81 71 GLY A O 1
ATOM 575 N N . HIS A 1 72 ? -14.094 -9.109 10.680 1.00 90.69 72 HIS A N 1
ATOM 576 C CA . HIS A 1 72 ? -15.417 -9.057 11.291 1.00 90.69 72 HIS A CA 1
ATOM 577 C C . HIS A 1 72 ? -15.630 -7.714 11.975 1.00 90.69 72 HIS A C 1
ATOM 579 O O . HIS A 1 72 ? -14.770 -7.247 12.718 1.00 90.69 72 HIS A O 1
ATOM 585 N N . ILE A 1 73 ? -16.796 -7.126 11.744 1.00 90.25 73 ILE A N 1
ATOM 586 C CA . ILE A 1 73 ? -17.257 -5.931 12.441 1.00 90.25 73 ILE A CA 1
ATOM 587 C C . ILE A 1 73 ? -18.313 -6.390 13.438 1.00 90.25 73 ILE A C 1
ATOM 589 O O . ILE A 1 73 ? -19.276 -7.056 13.054 1.00 90.25 73 ILE A O 1
ATOM 593 N N . GLU A 1 74 ? -18.129 -6.045 14.705 1.00 77.25 74 GLU A N 1
ATOM 594 C CA . GLU A 1 74 ? -19.176 -6.200 15.710 1.00 77.25 74 GLU A CA 1
ATOM 595 C C . GLU A 1 74 ? -20.017 -4.921 15.698 1.00 77.25 74 GLU A C 1
ATOM 597 O O . GLU A 1 74 ? -19.546 -3.849 16.073 1.00 77.25 74 GLU A O 1
ATOM 602 N N . SER A 1 75 ? -21.248 -5.027 15.194 1.00 68.94 75 SER A N 1
ATOM 603 C CA . SER A 1 75 ? -22.248 -3.963 15.290 1.00 68.94 75 SER A CA 1
ATOM 604 C C . SER A 1 75 ? -23.182 -4.288 16.447 1.00 68.94 75 SER A C 1
ATOM 606 O O . SER A 1 75 ? -23.708 -5.401 16.505 1.00 68.94 75 SER A O 1
ATOM 608 N N . LEU A 1 76 ? -23.367 -3.319 17.345 1.00 61.47 76 LEU A N 1
ATOM 609 C CA . LEU A 1 76 ? -24.414 -3.331 18.371 1.00 61.47 76 LEU A CA 1
ATOM 610 C C . LEU A 1 76 ? -25.797 -3.115 17.748 1.00 61.47 76 LEU A C 1
ATOM 612 O O . LEU A 1 76 ? -25.862 -2.434 16.696 1.00 61.47 76 LEU A O 1
#

pLDDT: mean 79.78, std 12.08, range [51.59, 92.75]

Sequence (76 aa):
MYVRFGMEYAEISEQEINKIRFLTGKEYIANIEISPVYSQKNGDLIEITHSPIFGLNCKVVKVDDEHKIIGHIESL